Protein AF-A0A7S3HYU0-F1 (afdb_monomer_lite)

Organism: NCBI:txid182087

pLDDT: mean 89.06, std 11.06, range [49.22, 98.0]

Sequence (165 aa):
MVLPRNPHEVVAEFLALIGLEAHSQLKVSVNESQRGQVSATSLIQFPSERPISAYELFAYWLNLSEAPSRHFCQILGTYLLKDPSTSTNEARLMKAEKLIHFASKTADGKSEYFSYSVREKRSCLELFKDFEITNQIPLEYLIQGIGRQRPREFSISSAPRRAEQ

Radius of gyration: 19.06 Å; chains: 1; bounding box: 50×34×66 Å

Secondary structure (DSSP, 8-state):
-B-----HHHHHHHHHHTT--TT-EE-----GGGGGGS-GGG-----SSS-EEHHHIIIIIB-SSSPPPHHHHHHHHHHHHH-GGGTT-HHHHHHHHHHHHHTSSSHHHHHHHIIIIIITT--HHHHHHHTT--TTS-HHHHHHHSPBP-PBP----SPPPPPP-

Structure (mmCIF, N/CA/C/O backbone):
data_AF-A0A7S3HYU0-F1
#
_entry.id   AF-A0A7S3HYU0-F1
#
loop_
_atom_site.group_PDB
_atom_site.id
_atom_site.type_symbol
_atom_site.label_atom_id
_atom_site.label_alt_id
_atom_site.label_comp_id
_atom_site.label_asym_id
_atom_site.label_entity_id
_atom_site.label_seq_id
_atom_site.pdbx_PDB_ins_code
_atom_site.Cartn_x
_atom_site.Cartn_y
_atom_site.Cartn_z
_atom_site.occupancy
_atom_site.B_iso_or_equiv
_atom_site.auth_seq_id
_atom_site.auth_comp_id
_atom_site.auth_asym_id
_atom_site.auth_atom_id
_atom_site.pdbx_PDB_model_num
ATOM 1 N N . MET A 1 1 ? 14.319 2.353 -19.706 1.00 79.81 1 MET A N 1
ATOM 2 C CA . MET A 1 1 ? 13.499 2.286 -18.476 1.00 79.81 1 MET A CA 1
ATOM 3 C C . MET A 1 1 ? 12.858 0.917 -18.394 1.00 79.81 1 MET A C 1
ATOM 5 O O . MET A 1 1 ? 12.444 0.408 -19.428 1.00 79.81 1 MET A O 1
ATOM 9 N N . VAL A 1 2 ? 12.783 0.329 -17.204 1.00 88.94 2 VAL A N 1
ATOM 10 C CA . VAL A 1 2 ? 12.117 -0.963 -16.981 1.00 88.94 2 VAL A CA 1
ATOM 11 C C . VAL A 1 2 ? 10.992 -0.753 -15.978 1.00 88.94 2 VAL A C 1
ATOM 13 O O . VAL A 1 2 ? 11.226 -0.173 -14.917 1.00 88.94 2 VAL A O 1
ATOM 16 N N . LEU A 1 3 ? 9.776 -1.195 -16.306 1.00 89.19 3 LEU A N 1
ATOM 17 C CA . LEU A 1 3 ? 8.660 -1.179 -15.363 1.00 89.19 3 LEU A CA 1
ATOM 18 C C . LEU A 1 3 ? 8.717 -2.459 -14.512 1.00 89.19 3 LEU A C 1
ATOM 20 O O . LEU A 1 3 ? 8.577 -3.552 -15.067 1.00 89.19 3 LEU A O 1
ATOM 24 N N . PRO A 1 4 ? 8.964 -2.361 -13.195 1.00 93.44 4 PRO A N 1
ATOM 25 C CA . PRO A 1 4 ? 8.979 -3.533 -12.336 1.00 93.44 4 PRO A CA 1
ATOM 26 C C . PRO A 1 4 ? 7.559 -4.058 -12.099 1.00 93.44 4 PRO A C 1
ATOM 28 O O . PRO A 1 4 ? 6.577 -3.322 -12.201 1.00 93.44 4 PRO A O 1
ATOM 31 N N . ARG A 1 5 ? 7.463 -5.330 -11.711 1.00 95.06 5 ARG A N 1
ATOM 32 C CA . ARG A 1 5 ? 6.222 -5.957 -11.245 1.00 95.06 5 ARG A CA 1
ATOM 33 C C . ARG A 1 5 ? 6.383 -6.437 -9.809 1.00 95.06 5 ARG A C 1
ATOM 35 O O . ARG A 1 5 ? 7.481 -6.852 -9.432 1.00 95.06 5 ARG A O 1
ATOM 42 N N . ASN A 1 6 ? 5.303 -6.413 -9.038 1.00 96.75 6 ASN A N 1
ATOM 43 C CA . ASN A 1 6 ? 5.299 -7.027 -7.713 1.00 96.75 6 ASN A CA 1
ATOM 44 C C . ASN A 1 6 ? 5.387 -8.564 -7.836 1.00 96.75 6 ASN A C 1
ATOM 46 O O . ASN A 1 6 ? 4.908 -9.125 -8.829 1.00 96.75 6 ASN A O 1
ATOM 50 N N . PRO A 1 7 ? 6.005 -9.262 -6.864 1.00 97.06 7 PRO A N 1
ATOM 51 C CA . PRO A 1 7 ? 6.045 -10.723 -6.848 1.00 97.06 7 PRO A CA 1
ATOM 52 C C . PRO A 1 7 ? 4.639 -11.330 -6.798 1.00 97.06 7 PRO A C 1
ATOM 54 O O . PRO A 1 7 ? 3.760 -10.806 -6.115 1.00 97.06 7 PRO A O 1
ATOM 57 N N . HIS A 1 8 ? 4.441 -12.458 -7.485 1.00 97.19 8 HIS A N 1
ATOM 58 C CA . HIS A 1 8 ? 3.138 -13.128 -7.553 1.00 97.19 8 HIS A CA 1
ATOM 59 C C . HIS A 1 8 ? 2.595 -13.489 -6.164 1.00 97.19 8 HIS A C 1
ATOM 61 O O . HIS A 1 8 ? 1.436 -13.213 -5.882 1.00 97.19 8 HIS A O 1
ATOM 67 N N . GLU A 1 9 ? 3.445 -14.036 -5.292 1.00 97.44 9 GLU A N 1
ATOM 68 C CA . GLU A 1 9 ? 3.087 -14.441 -3.925 1.00 97.44 9 GLU A CA 1
ATOM 69 C C . GLU A 1 9 ? 2.544 -13.264 -3.104 1.00 97.44 9 GLU A C 1
ATOM 71 O O . GLU A 1 9 ? 1.479 -13.367 -2.503 1.00 97.44 9 GLU A O 1
ATOM 76 N N . VAL A 1 10 ? 3.219 -12.112 -3.172 1.00 97.00 10 VAL A N 1
ATOM 77 C CA . VAL A 1 10 ? 2.809 -10.874 -2.489 1.00 97.00 10 VAL A CA 1
ATOM 78 C C . VAL A 1 10 ? 1.451 -10.394 -2.999 1.00 97.00 10 VAL A C 1
ATOM 80 O O . VAL A 1 10 ? 0.597 -10.003 -2.209 1.00 97.00 10 VAL A O 1
ATOM 83 N N . VAL A 1 11 ? 1.236 -10.422 -4.318 1.00 98.00 11 VAL A N 1
ATOM 84 C CA . VAL A 1 11 ? -0.031 -9.986 -4.924 1.00 98.00 11 VAL A CA 1
ATOM 85 C C . VAL A 1 11 ? -1.169 -10.936 -4.561 1.00 98.00 11 VAL A C 1
ATOM 87 O O . VAL A 1 11 ? -2.243 -10.474 -4.186 1.00 98.00 11 VAL A O 1
ATOM 90 N N . ALA A 1 12 ? -0.946 -12.247 -4.661 1.00 97.69 12 ALA A N 1
ATOM 91 C CA . ALA A 1 12 ? -1.942 -13.260 -4.331 1.00 97.69 12 ALA A CA 1
ATOM 92 C C . ALA A 1 12 ? -2.357 -13.173 -2.858 1.00 97.69 12 ALA A C 1
ATOM 94 O O . ALA A 1 12 ? -3.547 -13.187 -2.550 1.00 97.69 12 ALA A O 1
ATOM 95 N N . GLU A 1 13 ? -1.386 -13.010 -1.960 1.00 97.12 13 GLU A N 1
ATOM 96 C CA . GLU A 1 13 ? -1.647 -12.860 -0.534 1.00 97.12 13 GLU A CA 1
ATOM 97 C C . GLU A 1 13 ? -2.385 -11.554 -0.215 1.00 97.12 13 GLU A C 1
ATOM 99 O O . GLU A 1 13 ? -3.351 -11.565 0.545 1.00 97.12 13 GLU A O 1
ATOM 104 N N . PHE A 1 14 ? -1.988 -10.439 -0.836 1.00 96.94 14 PHE A N 1
ATOM 105 C CA . PHE A 1 14 ? -2.670 -9.159 -0.646 1.00 96.94 14 PHE A CA 1
ATOM 106 C C . PHE A 1 14 ? -4.126 -9.212 -1.126 1.00 96.94 14 PHE A C 1
ATOM 108 O O . PHE A 1 14 ? -5.021 -8.754 -0.422 1.00 96.94 14 PHE A O 1
ATOM 115 N N . LEU A 1 15 ? -4.374 -9.813 -2.296 1.00 97.19 15 LEU A N 1
ATOM 116 C CA . LEU A 1 15 ? -5.718 -10.017 -2.845 1.00 97.19 15 LEU A CA 1
ATOM 117 C C . LEU A 1 15 ? -6.592 -10.885 -1.935 1.00 97.19 15 LEU A C 1
ATOM 119 O O . LEU A 1 15 ? -7.745 -10.535 -1.685 1.00 97.19 15 LEU A O 1
ATOM 123 N N . ALA A 1 16 ? -6.038 -11.983 -1.414 1.00 96.38 16 ALA A N 1
ATOM 124 C CA . ALA A 1 16 ? -6.735 -12.850 -0.469 1.00 96.38 16 ALA A CA 1
ATOM 125 C C . ALA A 1 16 ? -7.104 -12.097 0.818 1.00 96.38 16 ALA A C 1
ATOM 127 O O . ALA A 1 16 ? -8.228 -12.209 1.301 1.00 96.38 16 ALA A O 1
ATOM 128 N N . LEU A 1 17 ? -6.182 -11.282 1.332 1.00 94.94 17 LEU A N 1
ATOM 129 C CA . LEU A 1 17 ? -6.362 -10.508 2.554 1.00 94.94 17 LEU A CA 1
ATOM 130 C C . LEU A 1 17 ? -7.468 -9.446 2.423 1.00 94.94 17 LEU A C 1
ATOM 132 O O . LEU A 1 17 ? -8.269 -9.288 3.342 1.00 94.94 17 LEU A O 1
ATOM 136 N N . ILE A 1 18 ? -7.574 -8.766 1.277 1.00 94.75 18 ILE A N 1
ATOM 137 C CA . ILE A 1 18 ? -8.659 -7.800 1.017 1.00 94.75 18 ILE A CA 1
ATOM 138 C C . ILE A 1 18 ? -9.945 -8.453 0.479 1.00 94.75 18 ILE A C 1
ATOM 140 O O . ILE A 1 18 ? -10.921 -7.751 0.222 1.00 94.75 18 ILE A O 1
ATOM 144 N N . GLY A 1 19 ? -9.958 -9.777 0.287 1.00 95.00 19 GLY A N 1
ATOM 145 C CA . GLY A 1 19 ? -11.115 -10.524 -0.211 1.00 95.00 19 GLY A CA 1
ATOM 146 C C . GLY A 1 19 ? -11.491 -10.221 -1.667 1.00 95.00 19 GLY A C 1
ATOM 147 O O . GLY A 1 19 ? -12.674 -10.239 -1.999 1.00 95.00 19 GLY A O 1
ATOM 148 N N . LEU A 1 20 ? -10.515 -9.917 -2.531 1.00 95.62 20 LEU A N 1
ATOM 149 C CA . LEU A 1 20 ? -10.744 -9.582 -3.941 1.00 95.62 20 LEU A CA 1
ATOM 150 C C . LEU A 1 20 ? -10.244 -10.700 -4.867 1.00 95.62 20 LEU A C 1
ATOM 152 O O . LEU A 1 20 ? -9.071 -11.069 -4.837 1.00 95.62 20 LEU A O 1
ATOM 156 N N . GLU A 1 21 ? -11.108 -11.208 -5.747 1.00 97.06 21 GLU A N 1
ATOM 157 C CA . GLU A 1 21 ? -10.723 -12.265 -6.689 1.00 97.06 21 GLU A CA 1
ATOM 158 C C . GLU A 1 21 ? -9.797 -11.735 -7.790 1.00 97.06 21 GLU A C 1
ATOM 160 O O . GLU A 1 21 ? -10.093 -10.731 -8.444 1.00 97.06 21 GLU A O 1
ATOM 165 N N . ALA A 1 22 ? -8.711 -12.462 -8.062 1.00 97.31 22 ALA A N 1
ATOM 166 C CA . ALA A 1 22 ? -7.667 -12.076 -9.013 1.00 97.31 22 ALA A CA 1
ATOM 167 C C . ALA A 1 22 ? -8.179 -11.760 -10.431 1.00 97.31 22 ALA A C 1
ATOM 169 O O . ALA A 1 22 ? -7.649 -10.858 -11.082 1.00 97.31 22 ALA A O 1
ATOM 170 N N . HIS A 1 23 ? -9.205 -12.472 -10.905 1.00 97.06 23 HIS A N 1
ATOM 171 C CA . HIS A 1 23 ? -9.777 -12.301 -12.245 1.00 97.06 23 HIS A CA 1
ATOM 172 C C . HIS A 1 23 ? -10.876 -11.230 -12.326 1.00 97.06 23 HIS A C 1
ATOM 174 O O . HIS A 1 23 ? -11.388 -10.978 -13.422 1.00 97.06 23 HIS A O 1
ATOM 180 N N 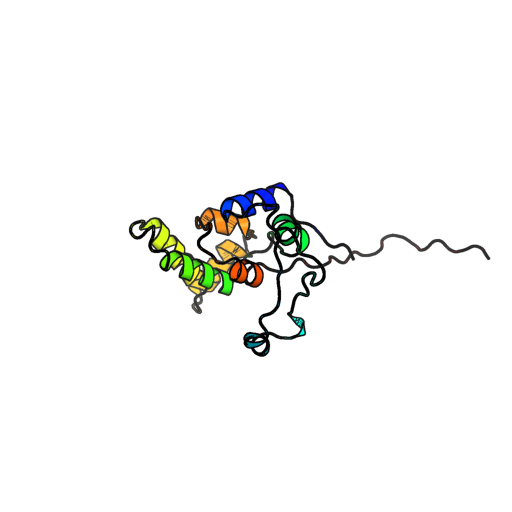. SER A 1 24 ? -11.242 -10.599 -11.203 1.00 96.56 24 SER A N 1
ATOM 181 C CA . SER A 1 24 ? -12.247 -9.531 -11.168 1.00 96.56 24 SER A CA 1
ATOM 182 C C . SER A 1 24 ? -11.865 -8.416 -12.131 1.00 96.56 24 SER A C 1
ATOM 184 O O . SER A 1 24 ? -10.744 -7.912 -12.083 1.00 96.56 24 SER A O 1
ATOM 186 N N . GLN A 1 25 ? -12.788 -8.042 -13.014 1.00 96.06 25 GLN A N 1
ATOM 187 C CA . GLN A 1 25 ? -12.565 -7.013 -14.024 1.00 96.06 25 GLN A CA 1
ATOM 188 C C . GLN A 1 25 ? -12.906 -5.639 -13.452 1.00 96.06 25 GLN A C 1
ATOM 190 O O . GLN A 1 25 ? -14.025 -5.400 -13.003 1.00 96.06 25 GLN A O 1
ATOM 195 N N . LEU A 1 26 ? -11.935 -4.734 -13.480 1.00 94.50 26 LEU A N 1
ATOM 196 C CA . LEU A 1 26 ? -12.010 -3.405 -12.895 1.00 94.50 26 LEU A CA 1
ATOM 197 C C . LEU A 1 26 ? -11.863 -2.351 -13.989 1.00 94.50 26 LEU A C 1
ATOM 199 O O . LEU A 1 26 ? -10.996 -2.445 -14.862 1.00 94.50 26 LEU A O 1
ATOM 203 N N . LYS A 1 27 ? -12.681 -1.303 -13.903 1.00 92.31 27 LYS A N 1
ATOM 204 C CA . LYS A 1 27 ? -12.513 -0.077 -14.680 1.00 92.31 27 LYS A CA 1
ATOM 205 C C . LYS A 1 27 ? -12.256 1.065 -13.710 1.00 92.31 27 LYS A C 1
ATOM 207 O O . LYS A 1 27 ? -13.133 1.422 -12.932 1.00 92.31 27 LYS A O 1
ATOM 212 N N . VAL A 1 28 ? -11.047 1.619 -13.751 1.00 88.81 28 VAL A N 1
ATOM 213 C CA . VAL A 1 28 ? -10.639 2.713 -12.865 1.00 88.81 28 VAL A CA 1
ATOM 214 C C . VAL A 1 28 ? -10.668 4.012 -13.657 1.00 88.81 28 VAL A C 1
ATOM 216 O O . VAL A 1 28 ? -9.934 4.174 -14.628 1.00 88.81 28 VAL A O 1
ATOM 219 N N . SER A 1 29 ? -11.524 4.940 -13.245 1.00 85.69 29 SER A N 1
ATOM 220 C CA . SER A 1 29 ? -11.645 6.267 -13.848 1.00 85.69 29 SER A CA 1
ATOM 221 C C . SER A 1 29 ? -11.542 7.348 -12.784 1.00 85.69 29 SER A C 1
ATOM 223 O O . SER A 1 29 ? -11.923 7.147 -11.632 1.00 85.69 29 SER A O 1
ATOM 225 N N . VAL A 1 30 ? -11.054 8.519 -13.180 1.00 82.31 30 VAL A N 1
ATOM 226 C CA . VAL A 1 30 ? -11.010 9.685 -12.298 1.00 82.31 30 VAL A CA 1
ATOM 227 C C . VAL A 1 30 ? -12.425 10.230 -12.118 1.00 82.31 30 VAL A C 1
ATOM 229 O O . VAL A 1 30 ? -13.145 10.427 -13.095 1.00 82.31 30 VAL A O 1
ATOM 232 N N . ASN A 1 31 ? -12.816 10.506 -10.875 1.00 81.94 31 ASN A N 1
ATOM 233 C CA . ASN A 1 31 ? -14.044 11.239 -10.603 1.00 81.94 31 ASN A CA 1
ATOM 234 C C . ASN A 1 31 ? -13.826 12.730 -10.908 1.00 81.94 31 ASN A C 1
ATOM 236 O O . ASN A 1 31 ? -13.139 13.434 -10.168 1.00 81.94 31 ASN A O 1
ATOM 240 N N . GLU A 1 32 ? -14.423 13.206 -11.999 1.00 80.12 32 GLU A N 1
ATOM 241 C CA . GLU A 1 32 ? -14.299 14.589 -12.480 1.00 80.12 32 GLU A CA 1
ATOM 242 C C . GLU A 1 32 ? -14.722 15.629 -11.435 1.00 80.12 32 GLU A C 1
ATOM 244 O O . GLU A 1 32 ? -14.084 16.673 -11.310 1.00 80.12 32 GLU A O 1
ATOM 249 N N . SER A 1 33 ? -15.734 15.321 -10.616 1.00 80.44 33 SER A N 1
ATOM 250 C CA . SER A 1 33 ? -16.208 16.234 -9.563 1.00 80.44 33 SER A CA 1
ATOM 251 C C . SER A 1 33 ? -15.160 16.501 -8.473 1.00 80.44 33 SER A C 1
ATOM 253 O O . SER A 1 33 ? -15.198 17.533 -7.810 1.00 80.44 33 SER A O 1
ATOM 255 N N . GLN A 1 34 ? -14.190 15.595 -8.317 1.00 72.81 34 GLN A N 1
ATOM 256 C CA . GLN A 1 34 ? -13.122 15.664 -7.318 1.00 72.81 34 GLN A CA 1
ATOM 257 C C . GLN A 1 34 ? -11.758 16.032 -7.928 1.00 72.81 34 GLN A C 1
ATOM 259 O O . GLN A 1 34 ? -10.772 16.172 -7.203 1.00 72.81 34 GLN A O 1
ATOM 264 N N . ARG A 1 35 ? -11.684 16.248 -9.251 1.00 69.06 35 ARG A N 1
ATOM 265 C CA . ARG A 1 35 ?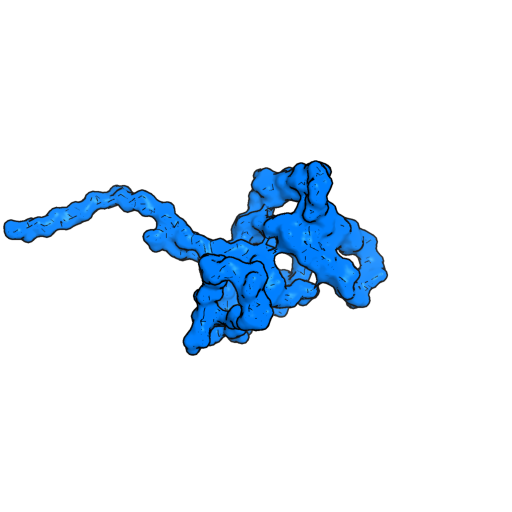 -10.431 16.527 -9.974 1.00 69.06 35 ARG A CA 1
ATOM 266 C C . ARG A 1 35 ? -9.709 17.776 -9.461 1.00 69.06 35 ARG A C 1
ATOM 268 O O . ARG A 1 35 ? -8.487 17.771 -9.394 1.00 69.06 35 ARG A O 1
ATOM 275 N N . GLY A 1 36 ? -10.440 18.814 -9.049 1.00 63.88 36 GLY A N 1
ATOM 276 C CA . GLY A 1 36 ? -9.860 20.072 -8.552 1.00 63.88 36 GLY A CA 1
ATOM 277 C C . GLY A 1 36 ? -9.035 19.943 -7.264 1.00 63.88 36 GLY A C 1
ATOM 278 O O . GLY A 1 36 ? -8.316 20.872 -6.909 1.00 63.88 36 GLY A O 1
ATOM 279 N N . GLN A 1 37 ? -9.115 18.804 -6.570 1.00 64.19 37 GLN A N 1
ATOM 280 C CA . GLN A 1 37 ? -8.352 18.527 -5.349 1.00 64.19 37 GLN A CA 1
ATOM 281 C C . GLN A 1 37 ? -7.014 17.821 -5.623 1.00 64.19 37 GLN A C 1
ATOM 283 O O . GLN A 1 37 ? -6.216 17.639 -4.705 1.00 64.19 37 GLN A O 1
ATOM 288 N N . VAL A 1 38 ? -6.751 17.420 -6.873 1.00 62.22 38 VAL A N 1
ATOM 289 C CA . VAL A 1 38 ? -5.579 16.625 -7.252 1.00 62.22 38 VAL A CA 1
ATOM 290 C C . VAL A 1 38 ? -4.846 17.313 -8.401 1.00 62.22 38 VAL A C 1
AT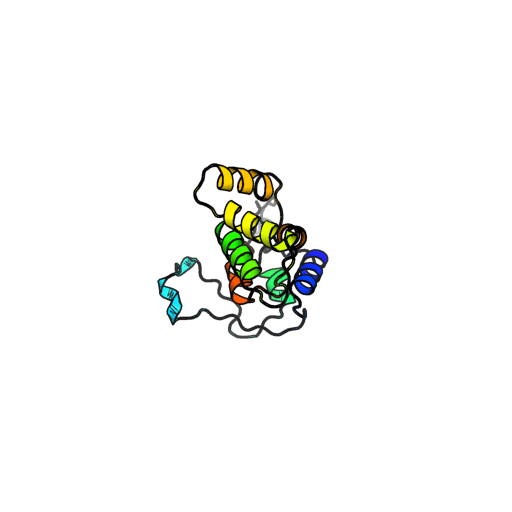OM 292 O O . VAL A 1 38 ? -5.451 17.717 -9.389 1.00 62.22 38 VAL A O 1
ATOM 295 N N . SER A 1 39 ? -3.520 17.435 -8.298 1.00 59.12 39 SER A N 1
ATOM 296 C CA . SER A 1 39 ? -2.709 17.940 -9.412 1.00 59.12 39 SER A CA 1
ATOM 297 C C . SER A 1 39 ? -2.917 17.078 -10.662 1.00 59.12 39 SER A C 1
ATOM 299 O O . SER A 1 39 ? -2.840 15.850 -10.585 1.00 59.12 39 SER A O 1
ATOM 301 N N . ALA A 1 40 ? -3.103 17.707 -11.826 1.00 58.91 40 ALA A N 1
ATOM 302 C CA . ALA A 1 40 ? -3.250 17.009 -13.106 1.00 58.91 40 ALA A CA 1
ATOM 303 C C . ALA A 1 40 ? -2.057 16.079 -13.412 1.00 58.91 40 ALA A C 1
ATOM 305 O O . ALA A 1 40 ? -2.235 15.011 -13.991 1.00 58.91 40 ALA A O 1
ATOM 306 N N . THR A 1 41 ? -0.854 16.437 -12.950 1.00 54.97 41 THR A N 1
ATOM 307 C CA . THR A 1 41 ? 0.368 15.622 -13.082 1.00 54.97 41 THR A CA 1
ATOM 308 C C . THR A 1 41 ? 0.393 14.386 -12.179 1.00 54.97 41 THR A C 1
ATOM 310 O O . THR A 1 41 ? 1.187 13.474 -12.406 1.00 54.97 41 THR A O 1
ATOM 313 N N . SER A 1 42 ? -0.481 14.319 -11.174 1.00 59.03 42 SER A N 1
ATOM 314 C CA . SER A 1 42 ? -0.587 13.180 -10.258 1.00 59.03 42 SER A CA 1
ATOM 315 C C . SER A 1 42 ? -1.576 12.117 -10.742 1.00 59.03 42 SER A C 1
ATOM 317 O O . SER A 1 42 ? -1.570 11.006 -10.205 1.00 59.03 42 SER A O 1
ATOM 319 N N . LEU A 1 43 ? -2.392 12.415 -11.762 1.00 64.12 43 LEU A N 1
ATOM 320 C CA . LEU A 1 43 ? -3.415 11.502 -12.269 1.00 64.12 43 LEU A CA 1
ATOM 321 C C . LEU A 1 43 ? -2.774 10.306 -12.987 1.00 64.12 43 LEU A C 1
ATOM 323 O O . LEU A 1 43 ? -2.001 10.449 -13.935 1.00 64.12 43 LEU A O 1
ATOM 327 N N . ILE A 1 44 ? -3.093 9.104 -12.511 1.00 67.38 44 ILE A N 1
ATOM 328 C CA . ILE A 1 44 ? -2.760 7.856 -13.198 1.00 67.38 44 ILE A CA 1
ATOM 329 C C . ILE A 1 44 ? -3.771 7.680 -14.319 1.00 67.38 44 ILE A C 1
ATOM 331 O O . ILE A 1 44 ? -4.976 7.668 -14.071 1.00 67.38 44 ILE A O 1
ATOM 335 N N . GLN A 1 45 ? -3.282 7.494 -15.537 1.00 77.38 45 GLN A N 1
ATOM 336 C CA . GLN A 1 45 ? -4.111 6.962 -16.605 1.00 77.38 45 GLN A CA 1
ATOM 337 C C . GLN A 1 45 ? -4.065 5.442 -16.502 1.00 77.38 45 GLN A C 1
ATOM 339 O O . GLN A 1 45 ? -3.111 4.802 -16.942 1.00 77.38 45 GLN A O 1
ATOM 344 N N . PHE A 1 46 ? -5.071 4.877 -15.841 1.00 84.94 46 PHE A N 1
ATOM 345 C CA . PHE A 1 46 ? -5.364 3.459 -15.989 1.00 84.94 46 PHE A CA 1
ATOM 346 C C . PHE A 1 46 ? -5.919 3.215 -17.400 1.00 84.94 46 PHE A C 1
ATOM 348 O O . PHE A 1 46 ? -6.474 4.145 -17.995 1.00 84.94 46 PHE A O 1
ATOM 355 N N . PRO A 1 47 ? -5.787 1.999 -17.954 1.00 85.62 47 PRO A N 1
ATOM 356 C CA . PRO A 1 47 ? -6.330 1.692 -19.270 1.00 85.62 47 PRO A CA 1
ATOM 357 C C . PRO A 1 47 ? -7.831 2.016 -19.337 1.00 85.62 47 PRO A C 1
ATOM 359 O O . PRO A 1 47 ? -8.626 1.465 -18.578 1.00 85.62 47 PRO A O 1
ATOM 362 N N . SER A 1 48 ? -8.213 2.934 -20.230 1.00 83.81 48 SER A N 1
ATOM 363 C CA . SER A 1 48 ? -9.611 3.332 -20.464 1.00 83.81 48 SER A CA 1
ATOM 364 C C . SER A 1 48 ? -10.326 2.401 -21.439 1.00 83.81 48 SER A C 1
ATOM 366 O O . SER A 1 48 ? -11.526 2.163 -21.297 1.00 83.81 48 SER A O 1
ATOM 368 N N . GLU A 1 49 ? -9.571 1.875 -22.406 1.00 88.56 49 GLU A N 1
ATOM 369 C CA . GLU A 1 49 ? -10.080 1.097 -23.541 1.00 88.56 49 GLU A CA 1
ATOM 370 C C . GLU A 1 49 ? -10.482 -0.330 -23.166 1.00 88.56 49 GLU A C 1
ATOM 372 O O . GLU A 1 49 ? -11.306 -0.946 -23.836 1.00 88.56 49 GLU A O 1
ATOM 377 N N . ARG A 1 50 ? -9.907 -0.873 -22.088 1.00 92.12 50 ARG A N 1
ATOM 378 C CA . ARG A 1 50 ? -10.228 -2.213 -21.596 1.00 92.12 50 ARG A CA 1
ATOM 379 C C . ARG A 1 50 ? -10.256 -2.252 -20.074 1.00 92.12 50 ARG A C 1
ATOM 381 O O . ARG A 1 50 ? -9.484 -1.526 -19.446 1.00 92.12 50 ARG A O 1
ATOM 388 N N . PRO A 1 51 ? -11.080 -3.124 -19.473 1.00 93.94 51 PRO A N 1
ATOM 389 C CA . PRO A 1 51 ? -10.930 -3.434 -18.064 1.00 93.94 51 PRO A CA 1
ATOM 390 C C . PRO A 1 51 ? -9.558 -4.070 -17.792 1.00 93.94 51 PRO A C 1
ATOM 392 O O . PRO A 1 51 ? -8.952 -4.721 -18.655 1.00 93.94 51 PRO A O 1
ATOM 395 N N . ILE A 1 52 ? -9.073 -3.866 -16.573 1.00 95.06 52 ILE A N 1
ATOM 396 C CA . ILE A 1 52 ? -7.897 -4.544 -16.027 1.00 95.06 52 ILE A CA 1
ATOM 397 C C . ILE A 1 52 ? -8.351 -5.526 -14.957 1.00 95.06 52 ILE A C 1
ATOM 399 O O . ILE A 1 52 ? -9.319 -5.270 -14.243 1.00 95.06 52 ILE A O 1
ATOM 403 N N . SER A 1 53 ? -7.654 -6.649 -14.824 1.00 97.06 53 SER A N 1
ATOM 404 C CA . SER A 1 53 ? -7.939 -7.564 -13.717 1.00 97.06 53 SER A CA 1
ATOM 405 C C . SER A 1 53 ? -7.451 -6.987 -12.383 1.00 97.06 53 SER A C 1
ATOM 407 O O . SER A 1 53 ? -6.508 -6.190 -12.351 1.00 97.06 53 SER A O 1
ATOM 409 N N . ALA A 1 54 ? -8.039 -7.425 -11.270 1.00 97.19 54 ALA A N 1
ATOM 410 C CA . ALA A 1 54 ? -7.530 -7.117 -9.935 1.00 97.19 54 ALA A CA 1
ATOM 411 C C . ALA A 1 54 ? -6.057 -7.527 -9.788 1.00 97.19 54 ALA A C 1
ATOM 413 O O . ALA A 1 54 ? -5.242 -6.750 -9.295 1.00 97.19 54 ALA A O 1
ATOM 414 N N . TYR A 1 55 ? -5.680 -8.700 -10.303 1.00 97.94 55 TYR A N 1
ATOM 415 C CA . TYR A 1 55 ? -4.279 -9.113 -10.339 1.00 97.94 55 TYR A CA 1
ATOM 416 C C . TYR A 1 55 ? -3.399 -8.125 -11.107 1.00 97.94 55 TYR A C 1
ATOM 418 O O . TYR A 1 55 ? -2.338 -7.740 -10.623 1.00 97.94 55 TYR A O 1
ATOM 426 N N . GLU A 1 56 ? -3.834 -7.681 -12.288 1.00 96.44 56 GLU A N 1
ATOM 427 C CA . GLU A 1 56 ? -3.079 -6.727 -13.100 1.00 96.44 56 GLU A CA 1
ATOM 428 C C . GLU A 1 56 ? -2.869 -5.396 -12.362 1.00 96.44 56 GLU A C 1
ATOM 430 O O . GLU A 1 56 ? -1.744 -4.891 -12.335 1.00 96.44 56 GLU A O 1
ATOM 435 N N . LEU A 1 57 ? -3.916 -4.872 -11.712 1.00 95.69 57 LEU A N 1
ATOM 436 C CA . LEU A 1 57 ? -3.861 -3.663 -10.883 1.00 95.69 57 LEU A CA 1
ATOM 437 C C . LEU A 1 57 ? -2.738 -3.748 -9.836 1.00 95.69 57 LEU A C 1
ATOM 439 O O . LEU A 1 57 ? -1.853 -2.889 -9.796 1.00 95.69 57 LEU A O 1
ATOM 443 N N . PHE A 1 58 ? -2.734 -4.804 -9.022 1.00 96.38 58 PHE A N 1
ATOM 444 C CA . PHE A 1 58 ? -1.765 -4.957 -7.936 1.00 96.38 58 PHE A CA 1
ATOM 445 C C . PHE A 1 58 ? -0.392 -5.454 -8.393 1.00 96.38 58 PHE A C 1
ATOM 447 O O . PHE A 1 58 ? 0.594 -5.191 -7.713 1.00 96.38 58 PHE A O 1
ATOM 454 N N . ALA A 1 59 ? -0.280 -6.140 -9.530 1.00 97.00 59 ALA A N 1
ATOM 455 C CA . ALA A 1 59 ? 1.004 -6.617 -10.037 1.00 97.00 59 ALA A CA 1
ATOM 456 C C . ALA A 1 59 ? 1.807 -5.522 -10.753 1.00 97.00 59 ALA A C 1
ATOM 458 O O . ALA A 1 59 ? 3.034 -5.495 -10.625 1.00 97.00 59 ALA A O 1
ATOM 459 N N . TYR A 1 60 ? 1.138 -4.636 -11.501 1.00 94.19 60 TYR A N 1
ATOM 460 C CA . TYR A 1 60 ? 1.808 -3.719 -12.433 1.00 94.19 60 TYR A CA 1
ATOM 461 C C . TYR A 1 60 ? 1.611 -2.233 -12.130 1.00 94.19 60 TYR A C 1
ATOM 463 O O . TYR A 1 60 ? 2.480 -1.437 -12.484 1.00 94.19 60 TYR A O 1
ATOM 471 N N . TRP A 1 61 ? 0.502 -1.838 -11.501 1.00 93.12 61 TRP A N 1
ATOM 472 C CA . TRP A 1 61 ? 0.148 -0.418 -11.371 1.00 93.12 61 TRP A CA 1
ATOM 473 C C . TRP A 1 61 ? 0.446 0.157 -9.989 1.00 93.12 61 TRP A C 1
ATOM 475 O O . TRP A 1 61 ? 0.861 1.314 -9.872 1.00 93.12 61 TRP A O 1
ATOM 485 N N . LEU A 1 62 ? 0.260 -0.649 -8.947 1.00 94.06 62 LEU A N 1
ATOM 486 C CA . LEU A 1 62 ? 0.464 -0.252 -7.558 1.00 94.06 62 LEU A CA 1
ATOM 487 C C . LEU A 1 62 ? 1.806 -0.768 -7.027 1.00 94.06 62 LEU A C 1
ATOM 489 O O . LEU A 1 62 ? 2.282 -1.828 -7.425 1.00 94.06 62 LEU A O 1
ATOM 493 N N . ASN A 1 63 ? 2.433 -0.016 -6.130 1.00 93.38 63 ASN A N 1
ATOM 494 C CA . ASN A 1 63 ? 3.682 -0.377 -5.472 1.00 93.38 63 ASN A CA 1
ATOM 495 C C . ASN A 1 63 ? 3.384 -0.888 -4.061 1.00 93.38 63 ASN A C 1
ATOM 497 O O . ASN A 1 63 ? 3.138 -0.103 -3.147 1.00 93.38 63 ASN A O 1
ATOM 501 N N . LEU A 1 64 ? 3.417 -2.210 -3.895 1.00 94.94 64 LEU A N 1
ATOM 502 C CA . LEU A 1 64 ? 3.164 -2.860 -2.608 1.00 94.94 64 LEU A CA 1
ATOM 503 C C . LEU A 1 64 ? 4.401 -2.906 -1.704 1.00 94.94 64 LEU A C 1
ATOM 505 O O . LEU A 1 64 ? 4.269 -3.171 -0.512 1.00 94.94 64 LEU A O 1
ATOM 509 N N . SER A 1 65 ? 5.594 -2.661 -2.253 1.00 92.25 65 SER A N 1
ATOM 510 C CA . SER A 1 65 ? 6.861 -2.764 -1.521 1.00 92.25 65 SER A CA 1
ATOM 511 C C . SER A 1 65 ? 7.191 -1.528 -0.687 1.00 92.25 65 SER A C 1
ATOM 513 O O . SER A 1 65 ? 8.027 -1.610 0.205 1.00 92.25 65 SER A O 1
ATOM 515 N N . GLU A 1 66 ? 6.584 -0.380 -0.984 1.00 90.31 66 GLU A N 1
ATOM 516 C CA . GLU A 1 66 ? 6.798 0.845 -0.213 1.00 90.31 66 GLU A CA 1
ATOM 517 C C . GLU A 1 66 ? 5.939 0.885 1.051 1.00 90.31 66 GLU A C 1
ATOM 519 O O . GLU A 1 66 ? 4.826 0.355 1.098 1.00 90.31 66 GLU A O 1
ATOM 524 N N . ALA A 1 67 ? 6.465 1.572 2.065 1.00 90.62 67 ALA A N 1
ATOM 525 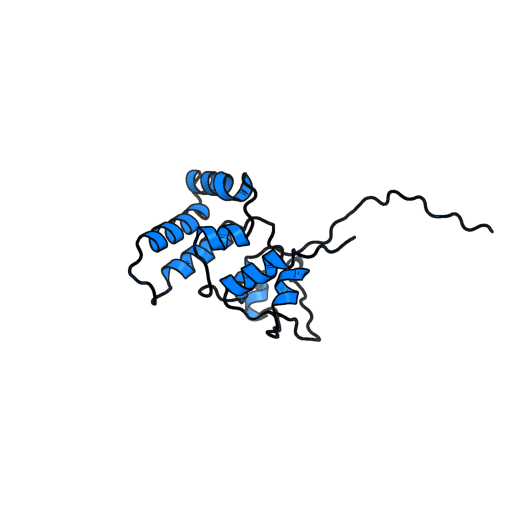C CA . ALA A 1 67 ? 5.717 1.857 3.272 1.00 90.62 67 ALA A CA 1
ATOM 526 C C . ALA A 1 67 ? 4.508 2.752 2.960 1.00 90.62 67 ALA A C 1
ATOM 528 O O . ALA A 1 67 ? 4.659 3.774 2.277 1.00 90.62 67 ALA A O 1
ATOM 529 N N . PRO A 1 68 ? 3.314 2.410 3.472 1.00 93.06 68 PRO A N 1
ATOM 530 C CA . PRO A 1 68 ? 2.126 3.227 3.290 1.00 93.06 68 PRO A CA 1
ATOM 531 C C . PRO A 1 68 ? 2.317 4.597 3.940 1.00 93.06 68 PRO A C 1
ATOM 533 O O . PRO A 1 68 ? 2.912 4.727 5.008 1.00 93.06 68 PRO A O 1
ATOM 536 N N . SER A 1 69 ? 1.795 5.642 3.298 1.00 94.44 69 SER A N 1
ATOM 537 C CA . SER A 1 69 ? 1.928 7.002 3.821 1.00 94.44 69 SER A CA 1
ATOM 538 C C . SER A 1 69 ? 1.201 7.178 5.161 1.00 94.44 69 SER A C 1
ATOM 540 O O . SER A 1 69 ? 0.167 6.558 5.405 1.00 94.44 69 SER A O 1
ATOM 542 N N . ARG A 1 70 ? 1.659 8.123 5.996 1.00 95.81 70 ARG A N 1
ATOM 543 C CA . ARG A 1 70 ? 0.955 8.501 7.241 1.00 95.81 70 ARG A CA 1
ATOM 544 C C . ARG A 1 70 ? -0.522 8.834 7.022 1.00 95.81 70 ARG A C 1
ATOM 546 O O . ARG A 1 70 ? -1.357 8.481 7.844 1.00 95.81 70 ARG A O 1
ATOM 553 N N . HIS A 1 71 ? -0.843 9.520 5.924 1.00 94.44 71 HIS A N 1
ATOM 554 C CA . HIS A 1 71 ? -2.232 9.841 5.604 1.00 94.44 71 HIS A CA 1
ATOM 555 C C . HIS A 1 71 ? -3.044 8.574 5.326 1.00 94.44 71 HIS A C 1
ATOM 557 O O . HIS A 1 71 ? -4.157 8.438 5.824 1.00 94.44 71 HIS A O 1
ATOM 563 N N . PHE A 1 72 ? -2.463 7.618 4.599 1.00 95.69 72 PHE A N 1
ATOM 564 C CA . PHE A 1 72 ? -3.115 6.340 4.365 1.00 95.69 72 PHE A CA 1
ATOM 565 C C . PHE A 1 72 ? -3.325 5.566 5.675 1.00 95.69 72 PHE A C 1
ATOM 567 O O . PHE A 1 72 ? -4.430 5.085 5.898 1.00 95.69 72 PHE A O 1
ATOM 574 N N . CYS A 1 73 ? -2.361 5.565 6.607 1.00 96.31 73 CYS A N 1
ATOM 575 C CA . CYS A 1 73 ? -2.563 4.999 7.951 1.00 96.31 73 CYS A CA 1
ATOM 576 C C . CYS A 1 73 ? -3.783 5.606 8.666 1.00 96.31 73 CYS A C 1
ATOM 578 O O . CYS A 1 73 ? -4.573 4.875 9.260 1.00 96.31 73 CYS A O 1
ATOM 580 N N . GLN A 1 74 ? -4.001 6.922 8.555 1.00 96.50 74 GLN A N 1
ATOM 581 C CA . GLN A 1 74 ? -5.188 7.573 9.121 1.00 96.50 74 GLN A CA 1
ATOM 582 C C . GLN A 1 74 ? -6.494 7.024 8.540 1.00 96.50 74 GLN A C 1
ATOM 584 O O . GLN A 1 74 ? -7.453 6.788 9.278 1.00 96.50 74 GLN A O 1
ATOM 589 N N . ILE A 1 75 ? -6.536 6.841 7.217 1.00 95.50 75 ILE A N 1
ATOM 590 C CA . ILE A 1 75 ? -7.696 6.290 6.510 1.00 95.50 75 ILE A CA 1
ATOM 591 C C . ILE A 1 75 ? -7.965 4.871 7.016 1.00 95.50 75 ILE A C 1
ATOM 593 O O . ILE A 1 75 ? -9.083 4.583 7.439 1.00 95.50 75 ILE A O 1
ATOM 597 N N . LEU A 1 76 ? -6.932 4.023 7.057 1.00 95.25 76 LEU A N 1
ATOM 598 C CA . LEU A 1 76 ? -7.028 2.643 7.537 1.00 95.25 76 LEU A CA 1
ATOM 599 C C . LEU A 1 76 ? -7.575 2.579 8.970 1.00 95.25 76 LEU A C 1
ATOM 601 O O . LEU A 1 76 ? -8.556 1.881 9.219 1.00 95.25 76 LEU A O 1
ATOM 605 N N . GLY A 1 77 ? -7.013 3.371 9.889 1.00 95.06 77 GLY A N 1
ATOM 606 C CA . GLY A 1 77 ? -7.495 3.462 11.270 1.00 95.06 77 GLY A CA 1
ATOM 607 C C . GLY A 1 77 ? -8.950 3.935 11.365 1.00 95.06 77 GLY A C 1
ATOM 608 O O . GLY A 1 77 ? -9.744 3.365 12.106 1.00 95.06 77 GLY A O 1
ATOM 609 N N . THR A 1 78 ? -9.344 4.921 10.555 1.00 94.25 78 THR A N 1
ATOM 610 C CA . THR A 1 78 ? -10.723 5.441 10.544 1.00 94.25 78 THR A CA 1
ATOM 611 C C . THR A 1 78 ? -11.735 4.384 10.100 1.00 94.25 78 THR A C 1
ATOM 613 O O . THR A 1 78 ? -12.819 4.298 10.673 1.00 94.25 78 THR A O 1
ATOM 616 N N . TYR A 1 79 ? -11.408 3.578 9.088 1.00 93.06 79 TYR A N 1
ATOM 617 C CA . TYR A 1 79 ? -12.280 2.486 8.646 1.00 93.06 79 TYR A CA 1
ATOM 618 C C . TYR A 1 79 ? -12.307 1.327 9.644 1.00 93.06 79 TYR A C 1
ATOM 620 O O . TYR A 1 79 ? -13.375 0.773 9.892 1.00 93.06 79 TYR A O 1
ATOM 628 N N . LEU A 1 80 ? -11.173 1.010 10.275 1.00 90.25 80 LEU A N 1
ATOM 629 C CA . LEU A 1 80 ? -11.116 0.007 11.341 1.00 90.25 80 LEU A CA 1
ATOM 630 C C . LEU A 1 80 ? -12.053 0.344 12.514 1.00 90.25 80 LEU A C 1
ATOM 632 O O . LEU A 1 80 ? -12.656 -0.579 13.059 1.00 90.25 80 LEU A O 1
ATOM 636 N N . LEU A 1 81 ? -12.197 1.633 12.860 1.00 89.50 81 LEU A N 1
ATOM 637 C CA . LEU A 1 81 ? -13.119 2.119 13.900 1.00 89.50 81 LEU A CA 1
ATOM 638 C C . LEU A 1 81 ? -14.598 2.075 13.496 1.00 89.50 81 LEU A C 1
ATOM 640 O O . LEU A 1 81 ? -15.461 1.943 14.358 1.00 89.50 81 LEU A O 1
ATOM 644 N N . LYS A 1 82 ? -14.905 2.263 12.208 1.00 85.38 82 LYS A N 1
ATOM 645 C CA . LYS A 1 82 ? -16.287 2.392 11.712 1.00 85.38 82 LYS A CA 1
ATOM 646 C C . LYS A 1 82 ? -16.990 1.061 11.482 1.00 85.38 82 LYS A C 1
ATOM 648 O O . LYS A 1 82 ? -18.203 1.063 11.307 1.00 85.38 82 LYS A O 1
ATOM 653 N N . ASP A 1 83 ? -16.241 -0.031 11.419 1.00 74.88 83 ASP A N 1
ATOM 654 C CA . ASP A 1 83 ? -16.753 -1.355 11.091 1.00 74.88 83 ASP A CA 1
ATOM 655 C C . ASP A 1 83 ? -17.686 -1.901 12.201 1.00 74.88 83 ASP A C 1
ATOM 657 O O . ASP A 1 83 ? -17.209 -2.231 13.292 1.00 74.88 83 ASP A O 1
ATOM 661 N N . PRO A 1 84 ? -19.011 -1.994 11.957 1.00 61.38 84 PRO A N 1
ATOM 662 C CA . PRO A 1 84 ? -19.997 -2.329 12.981 1.00 61.38 84 PRO A CA 1
ATOM 663 C C . PRO A 1 84 ? -20.122 -3.837 13.248 1.00 61.38 84 PRO A C 1
ATOM 665 O O . PRO A 1 84 ? -20.804 -4.225 14.198 1.00 61.38 84 PRO A O 1
ATOM 668 N N . SER A 1 85 ? -19.494 -4.709 12.443 1.00 58.75 85 SER A N 1
ATOM 669 C CA . SER A 1 85 ? -19.603 -6.168 12.613 1.00 58.75 85 SER A CA 1
ATOM 670 C C . SER A 1 85 ? -18.741 -6.724 13.752 1.00 58.75 85 SER A C 1
ATOM 672 O O . SER A 1 85 ? -18.798 -7.917 14.035 1.00 58.75 85 SER A O 1
ATOM 674 N N . THR A 1 86 ? -17.926 -5.880 14.394 1.00 53.03 86 THR A N 1
ATOM 675 C CA . THR A 1 86 ? -16.821 -6.321 15.267 1.00 53.03 86 THR A CA 1
ATOM 676 C C . THR A 1 86 ? -16.678 -5.424 16.506 1.00 53.03 86 THR A C 1
ATOM 678 O O . THR A 1 86 ? -15.580 -5.121 16.968 1.00 53.03 86 THR A O 1
ATOM 681 N N . SER A 1 87 ? -17.801 -4.964 17.053 1.00 49.22 87 SER A N 1
ATOM 682 C CA . SER A 1 87 ? -17.914 -3.937 18.104 1.00 49.22 87 SER A CA 1
ATOM 683 C C . SER A 1 87 ? -17.404 -4.338 19.506 1.00 49.22 87 SER A C 1
ATOM 685 O O . SER A 1 87 ? -17.909 -3.828 20.504 1.00 49.22 87 SER A O 1
ATOM 687 N N . THR A 1 88 ? -16.460 -5.279 19.645 1.00 54.88 88 THR A N 1
ATOM 688 C CA . THR A 1 88 ? -16.056 -5.796 20.977 1.00 54.88 88 THR A CA 1
ATOM 689 C C . THR A 1 88 ? -14.621 -6.321 21.087 1.00 54.88 88 THR A C 1
ATOM 691 O O . THR A 1 88 ? -14.306 -7.003 22.057 1.00 54.88 88 THR A O 1
ATOM 694 N N . ASN A 1 89 ? -13.724 -6.036 20.136 1.00 72.38 89 ASN A N 1
ATOM 695 C CA . ASN A 1 89 ? -12.329 -6.475 20.257 1.00 72.38 89 ASN A CA 1
ATOM 696 C C . ASN A 1 89 ? -11.411 -5.301 20.636 1.00 72.38 89 ASN A C 1
ATOM 698 O O . ASN A 1 89 ? -11.014 -4.518 19.771 1.00 72.38 89 ASN A O 1
ATOM 702 N N . GLU A 1 90 ? -11.064 -5.191 21.925 1.00 84.44 90 GLU A N 1
ATOM 703 C CA . GLU A 1 90 ? -10.124 -4.189 22.461 1.00 84.44 90 GLU A CA 1
ATOM 704 C C . GLU A 1 90 ? -8.819 -4.134 21.651 1.00 84.44 90 GLU A C 1
ATOM 706 O O . GLU A 1 90 ? -8.307 -3.052 21.364 1.00 84.44 90 GLU A O 1
ATOM 711 N N . ALA A 1 91 ? -8.328 -5.287 21.181 1.00 84.88 91 ALA A N 1
ATOM 712 C CA . ALA A 1 91 ? -7.115 -5.359 20.373 1.00 84.88 91 ALA A CA 1
ATOM 713 C C . ALA A 1 91 ? -7.248 -4.609 19.035 1.00 84.88 91 ALA A C 1
ATOM 715 O O . ALA A 1 91 ? -6.298 -3.968 18.585 1.00 84.88 91 ALA A O 1
ATOM 716 N N . ARG A 1 92 ? -8.428 -4.639 18.399 1.00 84.00 92 ARG A N 1
ATOM 717 C CA . ARG A 1 92 ? -8.672 -3.908 17.146 1.00 84.00 92 ARG A CA 1
ATOM 718 C C . ARG A 1 92 ? -8.768 -2.406 17.387 1.00 84.00 92 ARG A C 1
ATOM 720 O O . ARG A 1 92 ? -8.241 -1.639 16.583 1.00 84.00 92 ARG A O 1
ATOM 727 N N . LEU A 1 93 ? -9.396 -1.989 18.489 1.00 88.94 93 LEU A N 1
ATOM 728 C CA . LEU A 1 93 ? -9.455 -0.577 18.870 1.00 88.94 93 LEU A CA 1
ATOM 729 C C . LEU A 1 93 ? -8.041 -0.017 19.066 1.00 88.94 93 LEU A C 1
ATOM 731 O O . LEU A 1 93 ? -7.693 0.983 18.443 1.00 88.94 93 LEU A O 1
ATOM 735 N N . MET A 1 94 ? -7.192 -0.734 19.810 1.00 91.94 94 MET A N 1
ATOM 736 C CA . MET A 1 94 ? -5.787 -0.360 20.001 1.00 91.94 94 MET A CA 1
ATOM 737 C C . MET A 1 94 ? -5.025 -0.260 18.670 1.00 91.94 94 MET A C 1
ATOM 739 O O . MET A 1 94 ? -4.278 0.693 18.450 1.00 91.94 94 MET A O 1
ATOM 743 N N . LYS A 1 95 ? -5.235 -1.204 17.742 1.00 93.19 95 LYS A N 1
ATOM 744 C CA . LYS A 1 95 ? -4.640 -1.172 16.392 1.00 93.19 95 LYS A CA 1
ATOM 745 C C . LYS A 1 95 ? -5.091 0.047 15.585 1.00 93.19 95 LYS A C 1
ATOM 747 O O . LYS A 1 95 ? -4.271 0.706 14.945 1.00 93.19 95 LYS A O 1
ATOM 752 N N . ALA A 1 96 ? -6.379 0.374 15.629 1.00 94.06 96 ALA A N 1
ATOM 753 C CA . ALA A 1 96 ? -6.933 1.522 14.922 1.00 94.06 96 ALA A CA 1
ATOM 754 C C . ALA A 1 96 ? -6.413 2.852 15.492 1.00 94.06 96 ALA A C 1
ATOM 756 O O . ALA A 1 96 ? -5.970 3.720 14.736 1.00 94.06 96 ALA A O 1
ATOM 757 N N . GLU A 1 97 ? -6.395 2.990 16.819 1.00 95.00 97 GLU A N 1
ATOM 758 C CA . GLU A 1 97 ? -5.825 4.146 17.517 1.00 95.00 97 GLU A CA 1
ATOM 759 C C . GLU A 1 97 ? -4.342 4.318 17.197 1.00 95.00 97 GLU A C 1
ATOM 761 O O . GLU A 1 97 ? -3.890 5.435 16.946 1.00 95.00 97 GLU A O 1
ATOM 766 N N . LYS A 1 98 ? -3.592 3.216 17.114 1.00 96.50 98 LYS A N 1
ATOM 767 C CA . LYS A 1 98 ? -2.177 3.229 16.740 1.00 96.50 98 LYS A CA 1
ATOM 768 C C . LYS A 1 98 ? -1.948 3.752 15.321 1.00 96.50 98 LYS A C 1
ATOM 770 O O . LYS A 1 98 ? -1.079 4.597 15.109 1.00 96.50 98 LYS A O 1
ATOM 775 N N . LEU A 1 99 ? -2.758 3.318 14.354 1.00 96.81 99 LEU A N 1
ATOM 776 C CA . LEU A 1 99 ? -2.698 3.824 12.977 1.00 96.81 99 LEU A CA 1
ATOM 777 C C . LEU A 1 99 ? -3.044 5.315 12.888 1.00 96.81 99 LEU A C 1
ATOM 779 O O . LEU A 1 99 ? -2.409 6.061 12.140 1.00 96.81 99 LEU A O 1
ATOM 783 N N . ILE A 1 100 ? -4.019 5.770 13.676 1.00 97.06 100 ILE A N 1
ATOM 784 C CA . ILE A 1 100 ? -4.367 7.192 13.781 1.00 97.06 100 ILE A CA 1
ATOM 785 C C . ILE A 1 100 ? -3.230 7.974 14.454 1.00 97.06 100 ILE A C 1
ATOM 787 O O . ILE A 1 100 ? -2.894 9.076 14.015 1.00 97.06 100 ILE A O 1
ATOM 791 N N . HIS A 1 101 ? -2.589 7.397 15.471 1.00 97.25 101 HIS A N 1
ATOM 792 C CA . HIS A 1 101 ? -1.446 7.988 16.156 1.00 97.25 101 HIS A CA 1
ATOM 793 C C . HIS A 1 101 ? -0.251 8.179 15.212 1.00 97.25 101 HIS A C 1
ATOM 795 O O . HIS A 1 101 ? 0.321 9.272 15.185 1.00 97.25 101 HIS A O 1
ATOM 801 N N . PHE A 1 102 ? 0.059 7.197 14.356 1.00 97.19 102 PHE A N 1
ATOM 802 C CA . PHE A 1 102 ? 1.072 7.337 13.299 1.00 97.19 102 PHE A CA 1
ATOM 803 C C . PHE A 1 102 ? 0.809 8.538 12.381 1.00 97.19 102 PHE A C 1
ATOM 805 O O . PHE A 1 102 ? 1.747 9.165 11.887 1.00 97.19 102 PHE A O 1
ATOM 812 N N . ALA A 1 103 ? -0.461 8.869 12.141 1.00 96.12 103 ALA A N 1
ATOM 813 C CA . ALA A 1 103 ? -0.867 9.999 11.314 1.00 96.12 103 ALA A CA 1
ATOM 814 C C . ALA A 1 103 ? -0.931 11.340 12.061 1.00 96.12 103 ALA A C 1
ATOM 816 O O . ALA A 1 103 ? -1.128 12.389 11.437 1.00 96.12 103 ALA A O 1
ATOM 817 N N . SER A 1 104 ? -0.778 11.329 13.386 1.00 95.81 104 SER A N 1
ATOM 818 C CA . SER A 1 104 ? -0.903 12.525 14.211 1.00 95.81 104 SER A CA 1
ATOM 819 C C . SER A 1 104 ? 0.193 13.555 13.905 1.00 95.81 104 SER A C 1
ATOM 821 O O . SER A 1 104 ? 1.281 13.263 13.400 1.00 95.81 104 SER A O 1
ATOM 823 N N . LYS A 1 105 ? -0.099 14.827 14.199 1.00 95.00 105 LYS A N 1
ATOM 824 C CA . LYS A 1 105 ? 0.843 15.933 13.958 1.00 95.00 105 LYS A CA 1
ATOM 825 C C . LYS A 1 105 ? 1.943 16.030 15.025 1.00 95.00 105 LYS A C 1
ATOM 827 O O . LYS A 1 105 ? 2.871 16.823 14.834 1.00 95.00 105 LYS A O 1
ATOM 832 N N . THR A 1 106 ? 1.844 15.255 16.108 1.00 96.50 106 THR A N 1
ATOM 833 C CA . THR A 1 106 ? 2.777 15.280 17.241 1.00 96.50 106 THR A CA 1
ATOM 834 C C . THR A 1 106 ? 4.152 14.744 16.833 1.00 96.50 106 THR A C 1
ATOM 836 O O . THR A 1 106 ? 4.294 14.023 15.844 1.00 96.50 106 THR A O 1
ATOM 839 N N . ALA A 1 107 ? 5.199 15.141 17.561 1.00 96.31 107 ALA A N 1
ATOM 840 C CA . ALA A 1 107 ? 6.547 14.627 17.316 1.00 96.31 107 ALA A CA 1
ATOM 841 C C . ALA A 1 107 ? 6.632 13.116 17.591 1.00 96.31 107 ALA A C 1
ATOM 843 O O . ALA A 1 107 ? 7.255 12.390 16.820 1.00 96.31 107 ALA A O 1
ATOM 844 N N . ASP A 1 108 ? 5.941 12.669 18.639 1.00 97.31 108 ASP A N 1
ATOM 845 C CA . ASP A 1 108 ? 5.844 11.275 19.065 1.00 97.31 108 ASP A CA 1
ATOM 846 C C . ASP A 1 108 ? 5.286 10.371 17.955 1.00 97.31 108 ASP A C 1
ATOM 848 O O . ASP A 1 108 ? 6.003 9.510 17.447 1.00 97.31 108 ASP A O 1
ATOM 852 N N . GLY A 1 109 ? 4.094 10.680 17.427 1.00 96.62 109 GLY A N 1
ATOM 853 C CA . GLY A 1 109 ? 3.481 9.877 16.363 1.00 96.62 109 GLY A CA 1
ATOM 854 C C . GLY A 1 109 ? 4.283 9.851 15.065 1.00 96.62 109 GLY A C 1
ATOM 855 O O . GLY A 1 109 ? 4.360 8.822 14.391 1.00 96.62 109 GLY A O 1
ATOM 856 N N . LYS A 1 110 ? 4.968 10.952 14.728 1.00 96.25 110 LYS A N 1
ATOM 857 C CA . LYS A 1 110 ? 5.883 10.991 13.575 1.00 96.25 110 LYS A CA 1
ATOM 858 C C . LYS A 1 110 ? 7.115 10.111 13.786 1.00 96.25 110 LYS A C 1
ATOM 860 O O . LYS A 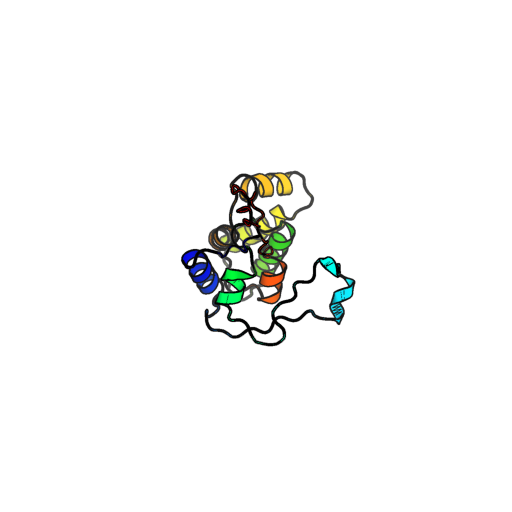1 110 ? 7.532 9.445 12.838 1.00 96.25 110 LYS A O 1
ATOM 865 N N . SER A 1 111 ? 7.702 10.149 14.981 1.00 97.44 111 SER A N 1
ATOM 866 C CA . SER A 1 111 ? 8.885 9.365 15.354 1.00 97.44 111 SER A CA 1
ATOM 867 C C . SER A 1 111 ? 8.574 7.873 15.379 1.00 97.44 111 SER A C 1
ATOM 869 O O . SER A 1 111 ? 9.321 7.051 14.846 1.00 97.44 111 SER A O 1
ATOM 871 N N . GLU A 1 112 ? 7.422 7.525 15.936 1.00 97.38 112 GLU A N 1
ATOM 872 C CA . GLU A 1 112 ? 6.965 6.154 16.024 1.00 97.38 112 GLU A CA 1
ATOM 873 C C . GLU A 1 112 ? 6.586 5.588 14.642 1.00 97.38 112 GLU A C 1
ATOM 875 O O . GLU A 1 112 ? 7.059 4.508 14.286 1.00 97.38 112 GLU A O 1
ATOM 880 N N . TYR A 1 113 ? 5.863 6.339 13.800 1.00 97.31 113 TYR A N 1
ATOM 881 C CA . TYR A 1 113 ? 5.654 5.954 12.397 1.00 97.31 113 TYR A CA 1
ATOM 882 C C . TYR A 1 113 ? 6.982 5.733 11.664 1.00 97.31 113 TYR A C 1
ATOM 884 O O . TYR A 1 113 ? 7.129 4.768 10.914 1.00 97.31 113 TYR A O 1
ATOM 892 N N . PHE A 1 114 ? 7.956 6.628 11.860 1.00 96.81 114 PHE A N 1
ATOM 893 C CA . PHE A 1 114 ? 9.263 6.503 11.222 1.00 96.81 114 PHE A CA 1
ATOM 894 C C . PHE A 1 114 ? 9.980 5.231 11.679 1.00 96.81 114 PHE A C 1
ATOM 896 O O . PHE A 1 114 ? 10.507 4.501 10.843 1.00 96.81 114 PHE A O 1
ATOM 903 N N . SER A 1 115 ? 9.954 4.948 12.981 1.00 97.06 115 SER A N 1
ATOM 904 C CA . SER A 1 115 ? 10.579 3.765 13.570 1.00 97.06 115 SER A CA 1
ATOM 905 C C . SER A 1 115 ? 9.925 2.475 13.086 1.00 97.06 115 SER A C 1
ATOM 907 O O . SER A 1 115 ? 10.640 1.568 12.687 1.00 97.06 115 SER A O 1
ATOM 909 N N . TYR A 1 116 ? 8.593 2.406 13.058 1.00 96.69 116 TYR A N 1
ATOM 910 C CA . TYR A 1 116 ? 7.868 1.210 12.632 1.00 96.69 116 TYR A CA 1
ATOM 911 C C . TYR A 1 116 ? 7.879 1.011 11.107 1.00 96.69 116 TYR A C 1
ATOM 913 O O . TYR A 1 116 ? 8.168 -0.084 10.641 1.00 96.69 116 TYR A O 1
ATOM 921 N N . SER A 1 117 ? 7.579 2.049 10.317 1.00 94.31 117 SER A N 1
ATOM 922 C CA . SER A 1 117 ? 7.358 1.906 8.866 1.00 94.31 117 SER A CA 1
ATOM 923 C C . SER A 1 117 ? 8.606 2.198 8.036 1.00 94.31 117 SER A C 1
ATOM 925 O O . SER A 1 117 ? 9.003 1.402 7.190 1.00 94.31 117 SER A O 1
ATOM 927 N N . VAL A 1 118 ? 9.227 3.364 8.246 1.00 92.69 118 VAL A N 1
ATOM 928 C CA . VAL A 1 118 ? 10.267 3.883 7.339 1.00 92.69 118 VAL A CA 1
ATOM 929 C C . VAL A 1 118 ? 11.617 3.226 7.604 1.00 92.69 118 VAL A C 1
ATOM 931 O O . VAL A 1 118 ? 12.284 2.795 6.665 1.00 92.69 118 VAL A O 1
ATOM 934 N N . ARG A 1 119 ? 12.018 3.136 8.876 1.00 94.69 119 ARG A N 1
ATOM 935 C CA . ARG A 1 119 ? 13.297 2.554 9.296 1.00 94.69 119 ARG A CA 1
ATOM 936 C C . ARG A 1 119 ? 13.363 1.061 8.982 1.00 94.69 119 ARG A C 1
ATOM 938 O O . ARG A 1 119 ? 14.338 0.621 8.381 1.00 94.69 119 ARG A O 1
ATOM 945 N N . GLU A 1 120 ? 12.308 0.325 9.321 1.00 94.75 120 GLU A N 1
ATOM 946 C CA . GLU A 1 120 ? 12.199 -1.119 9.066 1.00 94.75 120 GLU A CA 1
ATOM 947 C C . GLU A 1 120 ? 11.765 -1.450 7.628 1.00 94.75 120 GLU A C 1
ATOM 949 O O . GLU A 1 120 ? 11.702 -2.618 7.261 1.00 94.75 120 GLU A O 1
ATOM 954 N N . LYS A 1 121 ? 11.483 -0.434 6.795 1.00 93.50 121 LYS A N 1
ATOM 955 C CA . LYS A 1 121 ? 11.028 -0.579 5.400 1.00 93.50 121 LYS A CA 1
ATOM 956 C C . LYS A 1 121 ? 9.823 -1.517 5.253 1.00 93.50 121 LYS A C 1
ATOM 958 O O . LYS A 1 121 ? 9.769 -2.310 4.315 1.00 93.50 121 LYS A O 1
ATOM 963 N N . ARG A 1 122 ? 8.861 -1.410 6.172 1.00 94.75 122 ARG A N 1
ATOM 964 C CA . ARG A 1 122 ? 7.650 -2.236 6.152 1.00 94.75 122 ARG A CA 1
ATOM 965 C C . ARG A 1 122 ? 6.860 -1.980 4.881 1.00 94.75 122 ARG A C 1
ATOM 967 O O . ARG A 1 122 ? 6.553 -0.836 4.561 1.00 94.75 122 ARG A O 1
ATOM 974 N N . SER A 1 123 ? 6.534 -3.051 4.178 1.00 95.25 123 SER A N 1
ATOM 975 C CA . SER A 1 123 ? 5.690 -3.038 2.990 1.00 95.25 123 SER A CA 1
ATOM 976 C C . SER A 1 123 ? 4.221 -2.807 3.346 1.00 95.25 123 SER A C 1
ATOM 978 O O . SER A 1 123 ? 3.789 -2.991 4.489 1.00 95.25 123 SER A O 1
ATOM 980 N N . CYS A 1 124 ? 3.416 -2.447 2.345 1.00 94.25 124 CYS A N 1
ATOM 981 C CA . CYS A 1 124 ? 1.978 -2.295 2.544 1.00 94.25 124 CYS A CA 1
ATOM 982 C C . CYS A 1 124 ? 1.317 -3.612 2.984 1.00 94.25 124 CYS A C 1
ATOM 984 O O . CYS A 1 124 ? 0.410 -3.589 3.810 1.00 94.25 124 CYS A O 1
ATOM 986 N N . LEU A 1 125 ? 1.783 -4.755 2.469 1.00 95.31 125 LEU A N 1
ATOM 987 C CA . LEU A 1 125 ? 1.272 -6.073 2.851 1.00 95.31 125 LEU A CA 1
ATOM 988 C C . LEU A 1 125 ? 1.565 -6.398 4.324 1.00 95.31 125 LEU A C 1
ATOM 990 O O . LEU A 1 125 ? 0.672 -6.861 5.027 1.00 95.31 125 LEU A O 1
ATOM 994 N N . GLU A 1 126 ? 2.784 -6.141 4.804 1.00 96.31 126 GLU A N 1
ATOM 995 C CA . GLU A 1 126 ? 3.137 -6.369 6.213 1.00 96.31 126 GLU A CA 1
ATOM 996 C C . GLU A 1 126 ? 2.295 -5.510 7.152 1.00 96.31 126 GLU A C 1
ATOM 998 O O . GLU A 1 126 ? 1.743 -6.033 8.115 1.00 96.31 126 GLU A O 1
ATOM 1003 N N . LEU A 1 127 ? 2.119 -4.221 6.834 1.00 95.69 127 LEU A N 1
ATOM 1004 C CA . LEU A 1 127 ? 1.258 -3.352 7.635 1.00 95.69 127 LEU A CA 1
ATOM 1005 C C . LEU A 1 127 ? -0.176 -3.893 7.681 1.00 95.69 127 LEU A C 1
ATOM 1007 O O . LEU A 1 127 ? -0.805 -3.917 8.734 1.00 95.69 127 LEU A O 1
ATOM 1011 N N . PHE A 1 128 ? -0.706 -4.358 6.551 1.00 94.88 128 PHE A N 1
ATOM 1012 C CA . PHE A 1 128 ? -2.055 -4.913 6.515 1.00 94.88 128 PHE A CA 1
ATOM 1013 C C . PHE A 1 128 ? -2.186 -6.166 7.393 1.00 94.88 128 PHE A C 1
ATOM 1015 O O . PHE A 1 128 ? -3.193 -6.310 8.081 1.00 94.88 128 PHE A O 1
ATOM 1022 N N . LYS A 1 129 ? -1.163 -7.026 7.448 1.00 94.75 129 LYS A N 1
ATOM 1023 C CA . LYS A 1 129 ? -1.145 -8.188 8.350 1.00 94.75 129 LYS A CA 1
ATOM 1024 C C . LYS A 1 129 ? -1.034 -7.791 9.820 1.00 94.75 129 LYS A C 1
ATOM 1026 O O . LYS A 1 129 ? -1.843 -8.244 10.622 1.00 94.75 129 LYS A O 1
ATOM 1031 N N . ASP A 1 130 ? -0.081 -6.928 10.168 1.00 94.62 130 ASP A N 1
ATOM 1032 C CA . ASP A 1 130 ? 0.176 -6.515 11.556 1.00 94.62 130 ASP A CA 1
ATOM 1033 C C . ASP A 1 130 ? -1.068 -5.874 12.195 1.00 94.62 130 ASP A C 1
ATOM 1035 O O . ASP A 1 130 ? -1.403 -6.117 13.361 1.00 94.62 130 ASP A O 1
ATOM 1039 N N . PHE A 1 131 ? -1.797 -5.083 11.405 1.00 93.38 131 PHE A N 1
ATOM 1040 C CA . PHE A 1 131 ? -3.009 -4.396 11.839 1.00 93.38 131 PHE A CA 1
ATOM 1041 C C . PHE A 1 131 ? -4.302 -5.165 11.533 1.00 93.38 131 PHE A C 1
ATOM 1043 O O . PHE A 1 131 ? -5.380 -4.635 11.802 1.00 93.38 131 PHE A O 1
ATOM 1050 N N . GLU A 1 132 ? -4.207 -6.400 11.022 1.00 92.19 132 GLU A N 1
ATOM 1051 C CA . GLU A 1 132 ? -5.350 -7.252 10.643 1.00 92.19 132 GLU A CA 1
ATOM 1052 C C . GLU A 1 132 ? -6.382 -6.495 9.792 1.00 92.19 132 GLU A C 1
ATOM 1054 O O . GLU A 1 132 ? -7.595 -6.515 10.023 1.00 92.19 132 GLU A O 1
ATOM 1059 N N . ILE A 1 133 ? -5.872 -5.759 8.812 1.00 91.75 133 ILE A N 1
ATOM 1060 C CA . ILE A 1 133 ? -6.687 -5.051 7.839 1.00 91.75 133 ILE A CA 1
ATOM 1061 C C . ILE A 1 133 ? -7.150 -6.072 6.809 1.00 91.75 133 ILE A C 1
ATOM 1063 O O . ILE A 1 133 ? -6.342 -6.866 6.351 1.00 91.75 133 ILE A O 1
ATOM 1067 N N . THR A 1 134 ? -8.429 -6.076 6.446 1.00 90.56 134 THR A N 1
ATOM 1068 C CA . THR A 1 134 ? -8.976 -7.008 5.460 1.00 90.56 134 THR A CA 1
ATOM 1069 C C . THR A 1 134 ? -9.831 -6.244 4.443 1.00 90.56 134 THR A C 1
ATOM 1071 O O . THR A 1 134 ? -9.355 -5.293 3.819 1.00 90.56 134 THR A O 1
ATOM 1074 N N . ASN A 1 135 ? -11.091 -6.631 4.259 1.00 89.12 135 ASN A N 1
ATOM 1075 C CA . ASN A 1 135 ? -12.000 -6.134 3.230 1.00 89.12 135 ASN A CA 1
ATOM 1076 C C . ASN A 1 135 ? -12.826 -4.903 3.657 1.00 89.12 135 ASN A C 1
ATOM 1078 O O . ASN A 1 135 ? -13.686 -4.452 2.905 1.00 89.12 135 ASN A O 1
ATOM 1082 N N . GLN A 1 136 ? -12.570 -4.327 4.836 1.00 89.06 136 GLN A N 1
ATOM 1083 C CA . GLN A 1 136 ? -13.293 -3.147 5.331 1.00 89.06 136 GLN A CA 1
ATOM 1084 C C . GLN A 1 136 ? -12.929 -1.840 4.607 1.00 89.06 136 GLN A C 1
ATOM 1086 O O . GLN A 1 136 ? -13.602 -0.826 4.796 1.00 89.06 136 GLN A O 1
ATOM 1091 N N . ILE A 1 137 ? -11.843 -1.827 3.827 1.00 92.25 137 ILE A N 1
ATOM 1092 C CA . ILE A 1 137 ? -11.375 -0.633 3.115 1.00 92.25 137 ILE A CA 1
ATOM 1093 C C . ILE A 1 137 ? -11.925 -0.653 1.686 1.00 92.25 137 ILE A C 1
ATOM 1095 O O . ILE A 1 137 ? -11.603 -1.581 0.940 1.00 92.25 137 ILE A O 1
ATOM 1099 N N . PRO A 1 138 ? -12.694 0.365 1.255 1.00 93.06 138 PRO A N 1
ATOM 1100 C CA . PRO A 1 138 ? -13.152 0.434 -0.124 1.00 93.06 138 PRO A CA 1
ATOM 1101 C C . PRO A 1 138 ? -11.973 0.503 -1.097 1.00 93.06 138 PRO A C 1
ATOM 1103 O O . PRO A 1 138 ? -10.961 1.168 -0.841 1.00 93.06 138 PRO A O 1
ATOM 1106 N N . LEU A 1 139 ? -12.117 -0.175 -2.235 1.00 92.75 139 LEU A N 1
ATOM 1107 C CA . LEU A 1 139 ? -11.043 -0.341 -3.208 1.00 92.75 139 LEU A CA 1
ATOM 1108 C C . LEU A 1 139 ? -10.527 1.002 -3.748 1.00 92.75 139 LEU A C 1
ATOM 1110 O O . LEU A 1 139 ? -9.328 1.129 -3.992 1.00 92.75 139 LEU A O 1
ATOM 1114 N N . GLU A 1 140 ? -11.378 2.026 -3.881 1.00 90.31 140 GLU A N 1
ATOM 1115 C CA . GLU A 1 140 ? -10.927 3.350 -4.321 1.00 90.31 140 GLU A CA 1
ATOM 1116 C C . GLU A 1 140 ? -9.892 3.974 -3.373 1.00 90.31 140 GLU A C 1
ATOM 1118 O O . GLU A 1 140 ? -8.919 4.573 -3.835 1.00 90.31 140 GLU A O 1
ATOM 1123 N N . TYR A 1 141 ? -10.038 3.777 -2.059 1.00 91.94 141 TYR A N 1
ATOM 1124 C CA . TYR A 1 141 ? -9.091 4.284 -1.067 1.00 91.94 141 TYR A CA 1
ATOM 1125 C C . TYR A 1 141 ? -7.799 3.471 -1.057 1.00 91.94 141 TYR A C 1
ATOM 1127 O O . TYR A 1 141 ? -6.732 4.044 -0.844 1.00 91.94 141 TYR A O 1
ATOM 1135 N N . LEU A 1 142 ? -7.866 2.165 -1.339 1.00 93.50 142 LEU A N 1
ATOM 1136 C CA . LEU A 1 142 ? -6.669 1.342 -1.532 1.00 93.50 142 LEU A CA 1
ATOM 1137 C C . LEU A 1 142 ? -5.864 1.827 -2.741 1.00 93.50 142 LEU A C 1
ATOM 1139 O O . LEU A 1 142 ? -4.661 2.036 -2.629 1.00 93.50 142 LEU A O 1
ATOM 1143 N N . ILE A 1 143 ? -6.523 2.073 -3.877 1.00 91.69 143 ILE A N 1
ATOM 1144 C CA . ILE A 1 143 ? -5.866 2.552 -5.104 1.00 91.69 143 ILE A CA 1
ATOM 1145 C C . ILE A 1 143 ? -5.216 3.927 -4.894 1.00 91.69 143 ILE A C 1
ATOM 1147 O O . ILE A 1 143 ? -4.142 4.184 -5.431 1.00 91.69 143 ILE A O 1
ATOM 1151 N N . GLN A 1 144 ? -5.857 4.815 -4.130 1.00 88.38 144 GLN A N 1
ATOM 1152 C CA . GLN A 1 144 ? -5.321 6.149 -3.841 1.00 88.38 144 GLN A CA 1
ATOM 1153 C C . GLN A 1 144 ? -4.220 6.140 -2.773 1.00 88.38 144 GLN A C 1
ATOM 1155 O O . GLN A 1 144 ? -3.295 6.950 -2.832 1.00 88.38 144 GLN A O 1
ATOM 1160 N N . GLY A 1 145 ? -4.345 5.267 -1.772 1.00 90.00 145 GLY A N 1
ATOM 1161 C CA . GLY A 1 145 ? -3.442 5.202 -0.628 1.00 90.00 145 GLY A CA 1
ATOM 1162 C C . GLY A 1 145 ? -2.162 4.417 -0.896 1.00 90.00 145 GLY A C 1
ATOM 1163 O O . GLY A 1 145 ? -1.098 4.792 -0.394 1.00 90.00 145 GLY A O 1
ATOM 1164 N N . ILE A 1 146 ? -2.252 3.353 -1.699 1.00 92.19 146 ILE A N 1
ATOM 1165 C CA . ILE A 1 146 ? -1.099 2.562 -2.127 1.00 92.19 146 ILE A CA 1
ATOM 1166 C C . ILE A 1 146 ? -0.333 3.353 -3.189 1.00 92.19 146 ILE A C 1
ATOM 1168 O O . ILE A 1 146 ? -0.898 3.866 -4.154 1.00 92.19 146 ILE A O 1
ATOM 1172 N N . GLY A 1 147 ? 0.983 3.461 -2.998 1.00 87.81 147 GLY A N 1
ATOM 1173 C CA . GLY A 1 147 ? 1.860 4.185 -3.910 1.00 87.81 147 GLY A CA 1
ATOM 1174 C C . GLY A 1 147 ? 1.817 3.635 -5.338 1.00 87.81 147 GLY A C 1
ATOM 1175 O O . GLY A 1 147 ? 1.434 2.496 -5.593 1.00 87.81 147 GLY A O 1
ATOM 1176 N N . ARG A 1 148 ? 2.254 4.449 -6.298 1.00 89.19 148 ARG A N 1
ATOM 1177 C CA . ARG A 1 148 ? 2.325 4.063 -7.714 1.00 89.19 148 ARG A CA 1
ATOM 1178 C C . ARG A 1 148 ? 3.568 3.244 -8.007 1.00 89.19 148 ARG A C 1
ATOM 1180 O O . ARG A 1 148 ? 4.656 3.609 -7.558 1.00 89.19 148 ARG A O 1
ATOM 1187 N N . GLN A 1 149 ? 3.436 2.251 -8.880 1.00 90.38 149 GLN A N 1
ATOM 1188 C CA . GLN A 1 149 ? 4.601 1.632 -9.493 1.00 90.38 149 GLN A CA 1
ATOM 1189 C C . GLN A 1 149 ? 5.287 2.635 -10.427 1.00 90.38 149 GLN A C 1
ATOM 1191 O O . GLN A 1 149 ? 4.642 3.281 -11.259 1.00 90.38 149 GLN A O 1
ATOM 1196 N N . ARG A 1 150 ? 6.605 2.800 -10.269 1.00 88.75 150 ARG A N 1
ATOM 1197 C CA . ARG A 1 150 ? 7.408 3.745 -11.057 1.00 88.75 150 ARG A CA 1
ATOM 1198 C C . ARG A 1 150 ? 8.386 2.999 -11.965 1.00 88.75 150 ARG A C 1
ATOM 1200 O O . ARG A 1 150 ? 8.998 2.028 -11.509 1.00 88.75 150 ARG A O 1
ATOM 1207 N N . PRO A 1 151 ? 8.579 3.446 -13.221 1.00 90.56 151 PRO A N 1
ATOM 1208 C CA . PRO A 1 151 ? 9.668 2.955 -14.051 1.00 90.56 151 PRO A CA 1
ATOM 1209 C C . PRO A 1 151 ? 11.013 3.172 -13.356 1.00 90.56 151 PRO A C 1
ATOM 1211 O O . PRO A 1 151 ? 11.242 4.211 -12.737 1.00 90.56 151 PRO A O 1
ATOM 1214 N N . ARG A 1 152 ? 11.903 2.187 -13.467 1.00 89.88 152 ARG A N 1
ATOM 1215 C CA . ARG A 1 152 ? 13.273 2.276 -12.960 1.00 89.88 152 ARG A CA 1
ATOM 1216 C C . ARG A 1 152 ? 14.226 2.586 -14.106 1.00 89.88 152 ARG A C 1
ATOM 1218 O O . ARG A 1 152 ? 14.159 1.982 -15.186 1.00 89.88 152 ARG A O 1
ATOM 1225 N N . GLU A 1 153 ? 15.094 3.554 -13.862 1.00 93.75 153 GLU A N 1
ATOM 1226 C CA . GLU A 1 153 ? 16.166 3.942 -14.767 1.00 93.75 153 GLU A CA 1
ATOM 1227 C C . GLU A 1 153 ? 17.428 3.149 -14.440 1.00 93.75 153 GLU A C 1
ATOM 1229 O O . GLU A 1 153 ? 17.722 2.864 -13.281 1.00 93.75 153 GLU A O 1
ATOM 1234 N N . PHE A 1 154 ? 18.156 2.775 -15.485 1.00 91.81 154 PHE A N 1
ATOM 1235 C CA . PHE A 1 154 ? 19.413 2.051 -15.387 1.00 91.81 154 PHE A CA 1
ATOM 1236 C C . PHE A 1 154 ? 20.382 2.667 -16.384 1.00 91.81 154 PHE A C 1
ATOM 1238 O O . PHE A 1 154 ? 19.990 2.980 -17.513 1.00 91.81 154 PHE A O 1
ATOM 1245 N N . SER A 1 155 ? 21.638 2.816 -15.978 1.00 93.81 155 SER A N 1
ATOM 1246 C CA . SER A 1 155 ? 22.704 3.210 -16.892 1.00 93.81 155 SER A CA 1
ATOM 1247 C C . SER A 1 155 ? 22.914 2.119 -17.938 1.00 93.81 155 SER A C 1
ATOM 1249 O O . SER A 1 155 ? 22.969 0.932 -17.614 1.00 93.81 155 SER A O 1
ATOM 1251 N N . ILE A 1 156 ? 23.032 2.521 -19.202 1.00 92.25 156 ILE A N 1
ATOM 1252 C CA . ILE A 1 156 ? 23.335 1.598 -20.295 1.00 92.25 156 ILE A CA 1
ATOM 1253 C C . ILE A 1 156 ? 24.827 1.260 -20.216 1.00 92.25 156 ILE A C 1
ATOM 1255 O O . ILE A 1 156 ? 25.671 2.084 -20.552 1.00 92.25 156 ILE A O 1
ATOM 1259 N N . SER A 1 157 ? 25.154 0.045 -19.778 1.00 92.38 157 SER A N 1
ATOM 1260 C CA . SER A 1 157 ? 26.541 -0.433 -19.625 1.00 92.38 157 SER A CA 1
ATOM 1261 C C . SER A 1 157 ? 27.124 -1.052 -20.905 1.00 92.38 157 SER A C 1
ATOM 1263 O O . SER A 1 157 ? 28.016 -1.894 -20.842 1.00 92.38 157 SER A O 1
ATOM 1265 N N . SER A 1 158 ? 26.606 -0.673 -22.074 1.00 91.50 158 SER A N 1
ATOM 1266 C CA . SER A 1 158 ? 27.018 -1.194 -23.383 1.00 91.50 158 SER A CA 1
ATOM 1267 C C . SER A 1 158 ? 27.332 -0.061 -24.354 1.00 91.50 158 SER A C 1
ATOM 1269 O O . SER A 1 158 ? 26.617 0.940 -24.380 1.00 91.50 158 SER A O 1
ATOM 1271 N N . ALA A 1 159 ? 28.340 -0.247 -25.206 1.00 89.75 159 ALA A N 1
ATOM 1272 C CA . ALA A 1 159 ? 28.626 0.673 -26.304 1.00 89.75 159 ALA A CA 1
ATOM 1273 C C . ALA A 1 159 ? 27.737 0.364 -27.529 1.00 89.75 159 ALA A C 1
ATOM 1275 O O . ALA A 1 159 ? 27.530 -0.814 -27.843 1.00 89.75 159 ALA A O 1
ATOM 1276 N N . PRO A 1 160 ? 27.220 1.379 -28.247 1.00 88.38 160 PRO A N 1
ATOM 1277 C CA . PRO A 1 160 ? 26.505 1.153 -29.497 1.00 88.38 160 PRO A CA 1
ATOM 1278 C C . PRO A 1 160 ? 27.462 0.561 -30.539 1.00 88.38 160 PRO A C 1
ATOM 1280 O O . PRO A 1 160 ? 28.587 1.033 -30.712 1.00 88.38 160 PRO A O 1
ATOM 1283 N N . ARG A 1 161 ? 27.022 -0.488 -31.241 1.00 84.31 161 ARG A N 1
ATOM 1284 C CA . ARG A 1 161 ? 27.803 -1.090 -32.326 1.00 84.31 161 ARG A CA 1
ATOM 1285 C C . ARG A 1 161 ? 27.910 -0.073 -33.467 1.00 84.31 161 ARG A C 1
ATOM 1287 O O . ARG A 1 161 ? 26.894 0.439 -33.930 1.00 84.31 161 ARG A O 1
ATOM 1294 N N . ARG A 1 162 ? 29.134 0.236 -33.901 1.00 79.12 162 ARG A N 1
ATOM 1295 C CA . ARG A 1 162 ? 29.384 1.122 -35.045 1.00 79.12 162 ARG A CA 1
ATOM 1296 C C . ARG A 1 162 ? 28.904 0.414 -36.316 1.00 79.12 162 ARG A C 1
ATOM 1298 O O . ARG A 1 162 ? 29.293 -0.727 -36.542 1.00 79.12 162 ARG A O 1
ATOM 1305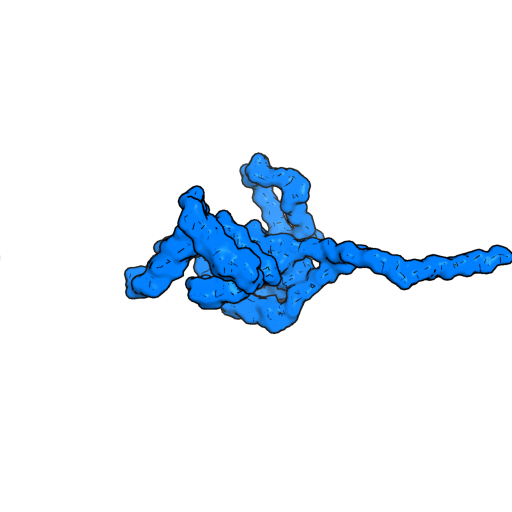 N N . ALA A 1 163 ? 28.045 1.058 -37.103 1.00 77.81 163 ALA A N 1
ATOM 1306 C CA . ALA A 1 163 ? 27.722 0.573 -38.441 1.00 77.81 163 ALA A CA 1
ATOM 1307 C C . ALA A 1 163 ? 28.950 0.793 -39.337 1.00 77.81 163 ALA A C 1
ATOM 1309 O O . ALA A 1 163 ? 29.460 1.915 -39.403 1.00 77.81 163 ALA A O 1
ATOM 1310 N N . GLU A 1 164 ? 29.456 -0.273 -39.952 1.00 73.06 164 GLU A N 1
ATOM 1311 C CA . GLU A 1 164 ? 30.472 -0.177 -41.003 1.00 73.06 164 GLU A CA 1
ATOM 1312 C C . GLU A 1 164 ? 29.811 0.466 -42.234 1.00 73.06 164 GLU A C 1
ATOM 1314 O O . GLU A 1 164 ? 28.727 0.040 -42.640 1.00 73.06 164 GLU A O 1
ATOM 1319 N N . GLN A 1 165 ? 30.410 1.553 -42.733 1.00 56.84 165 GLN A N 1
ATOM 1320 C CA . GLN A 1 165 ? 30.011 2.255 -43.960 1.00 56.84 165 GLN A CA 1
ATOM 1321 C C . GLN A 1 165 ? 30.826 1.735 -45.136 1.00 56.84 165 GLN A C 1
ATOM 1323 O O . GLN A 1 165 ? 32.045 1.529 -44.931 1.00 56.84 165 GLN A O 1
#

Foldseek 3Di:
DAFAWDDPVLLVLQCVQQVHDQADWDDDDDDPVCPVVDDPVPDDDDDRPGTDGSSCCRTGWFDQQAFWDLVLLLLQLVLLVVDPVCPDDPLLPVLSVLSNLCNDPDPVSVVVVCVPPVVVSDGNSNSCVVNSPYNSHDVVSVSVRTHTRDDDDDDDPDDDDDDDD

InterPro domains:
  IPR003097 Sulfite reductase [NADPH] flavoprotein alpha-component-like, FAD-binding [PF00667] (2-163)
  IPR017938 Riboflavin synthase-like beta-barrel [SSF63380] (1-161)
  IPR023173 NADPH-cytochrome p450 reductase, FAD-binding, alpha-helical domain superfamily [G3DSA:1.20.990.10] (4-149)